Protein AF-A0A847GT09-F1 (afdb_monomer_lite)

Sequence (83 aa):
MNSTRQYDVGQVKSAAAGRWRELLSSLGGIDPSLLDGKHHACPKCGGTDRFRYIDDAAGACLCNQCHNTANGDGIASLMWATG

Foldseek 3Di:
DDPPDDDDPVVVLVVCFPPLLVCCCVQLVDDSVQAPQFFQADPVPGDGGQWGQNDNRFSFITGVPQRPPPRRHSVSSSVSSPD

Radius of gyration: 13.39 Å; chains: 1; bounding box: 29×37×30 Å

pLDDT: mean 95.21, std 8.87, range [45.28, 98.69]

Structure (mmCIF, N/CA/C/O backbone):
data_AF-A0A847GT09-F1
#
_entry.id   AF-A0A847GT09-F1
#
loop_
_atom_site.group_PDB
_atom_site.id
_atom_site.type_symbol
_atom_site.label_atom_id
_atom_site.label_alt_id
_atom_site.label_comp_id
_atom_site.label_asym_id
_atom_site.label_entity_id
_atom_site.label_seq_id
_atom_site.pdbx_PDB_ins_code
_atom_site.Cartn_x
_atom_site.Cartn_y
_atom_site.Cartn_z
_atom_site.occupancy
_atom_site.B_iso_or_equiv
_atom_site.auth_seq_id
_atom_site.auth_comp_id
_atom_site.auth_asym_id
_atom_site.auth_atom_id
_atom_site.pdbx_PDB_model_num
ATOM 1 N N . MET A 1 1 ? -17.681 28.118 15.544 1.00 45.28 1 MET A N 1
ATOM 2 C CA . MET A 1 1 ? -16.966 27.121 16.367 1.00 45.28 1 MET A CA 1
ATOM 3 C C . MET A 1 1 ? -16.571 25.980 15.441 1.00 45.28 1 MET A C 1
ATOM 5 O O . MET A 1 1 ? -17.410 25.147 15.133 1.00 45.28 1 MET A O 1
ATOM 9 N N . ASN A 1 2 ? -15.353 26.009 14.891 1.00 53.59 2 ASN A N 1
ATOM 10 C CA . ASN A 1 2 ? -14.863 24.940 14.015 1.00 53.59 2 ASN A CA 1
ATOM 11 C C . ASN A 1 2 ? -14.453 23.764 14.905 1.00 53.59 2 ASN A C 1
ATOM 13 O O . ASN A 1 2 ? -13.385 23.786 15.510 1.00 53.59 2 ASN A O 1
ATOM 17 N N . SER A 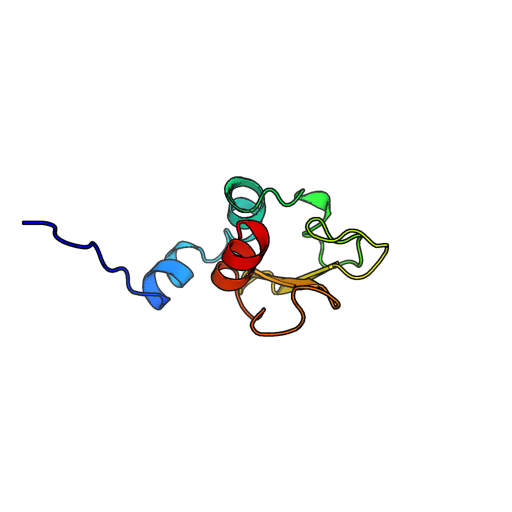1 3 ? -15.336 22.779 15.049 1.00 66.19 3 SER A N 1
ATOM 18 C CA . SER A 1 3 ? -14.988 21.521 15.700 1.00 66.19 3 SER A CA 1
ATOM 19 C C . SER A 1 3 ? -14.202 20.688 14.692 1.00 66.19 3 SER A C 1
ATOM 21 O O . SER A 1 3 ? -14.774 20.112 13.766 1.00 66.19 3 SER A O 1
ATOM 23 N N . THR A 1 4 ? -12.875 20.690 14.808 1.00 74.69 4 THR A N 1
ATOM 24 C CA . THR A 1 4 ? -12.022 19.807 14.012 1.00 74.69 4 THR A CA 1
ATOM 25 C C . THR A 1 4 ? -12.310 18.377 14.449 1.00 74.69 4 THR A C 1
ATOM 27 O O . THR A 1 4 ? -11.966 17.977 15.560 1.00 74.69 4 THR A O 1
ATOM 30 N N . ARG A 1 5 ? -12.993 17.612 13.597 1.00 81.62 5 ARG A N 1
ATOM 31 C CA . ARG A 1 5 ? -13.331 16.214 13.866 1.00 81.62 5 ARG A CA 1
ATOM 32 C C . ARG A 1 5 ? -12.039 15.397 13.854 1.00 81.62 5 ARG A C 1
ATOM 34 O O . ARG A 1 5 ? -11.457 15.184 12.796 1.00 81.62 5 ARG A O 1
ATOM 41 N N . GLN A 1 6 ? -11.565 15.007 15.033 1.00 85.00 6 GLN A N 1
ATOM 42 C CA . GLN A 1 6 ? -10.431 14.098 15.183 1.00 85.00 6 GLN A CA 1
ATOM 43 C C . GLN A 1 6 ? -10.940 12.657 15.187 1.00 85.00 6 GLN A C 1
ATOM 45 O O . GLN A 1 6 ? -11.944 12.352 15.832 1.00 85.00 6 GLN A O 1
ATOM 50 N N . TYR A 1 7 ? -10.245 11.785 14.461 1.00 91.12 7 TYR A N 1
ATOM 51 C CA . TYR A 1 7 ? -10.507 10.351 14.443 1.00 91.12 7 TYR A CA 1
ATOM 52 C C . TYR A 1 7 ? -9.330 9.617 15.076 1.00 91.12 7 TYR A C 1
ATOM 54 O O . TYR A 1 7 ? -8.176 9.949 14.802 1.00 91.12 7 TYR A O 1
ATOM 62 N N . ASP A 1 8 ? -9.624 8.612 15.899 1.00 95.31 8 ASP A N 1
ATOM 63 C CA . ASP A 1 8 ? -8.603 7.697 16.394 1.00 95.31 8 ASP A CA 1
ATOM 64 C C . ASP A 1 8 ? -8.109 6.791 15.256 1.00 95.31 8 ASP A C 1
ATOM 66 O O . ASP A 1 8 ? -8.898 6.167 14.542 1.00 95.31 8 ASP A O 1
ATOM 70 N N . VAL A 1 9 ? -6.790 6.706 15.087 1.00 93.88 9 VAL A N 1
ATOM 71 C CA . VAL A 1 9 ? -6.179 5.936 13.994 1.00 93.88 9 VAL A CA 1
ATOM 72 C C . VAL A 1 9 ? -6.471 4.441 14.138 1.00 93.88 9 VAL A C 1
ATOM 74 O O . VAL A 1 9 ? -6.688 3.763 13.133 1.00 93.88 9 VAL A O 1
ATOM 77 N N . GLY A 1 10 ? -6.510 3.917 15.365 1.00 96.12 10 GLY A N 1
ATOM 78 C CA . GLY A 1 10 ? -6.825 2.514 15.626 1.00 96.12 10 GLY A CA 1
ATOM 79 C C . GLY A 1 10 ? -8.253 2.163 15.214 1.00 96.12 10 GLY A C 1
ATOM 80 O O . GLY A 1 10 ? -8.476 1.144 14.556 1.00 96.12 10 GLY A O 1
ATOM 81 N N . GLN A 1 11 ? -9.214 3.035 15.520 1.00 96.75 11 GLN A N 1
ATOM 82 C CA . GLN A 1 11 ? -10.603 2.885 15.083 1.00 96.75 11 GLN A CA 1
ATOM 83 C C . GLN A 1 11 ? -10.737 2.940 13.560 1.00 96.75 11 GLN A C 1
ATOM 85 O O . GLN A 1 11 ? -11.433 2.104 12.984 1.00 96.75 11 GLN A O 1
ATOM 90 N N . VAL A 1 12 ? -10.039 3.865 12.893 1.00 96.19 12 VAL A N 1
ATOM 91 C CA . VAL A 1 12 ? -10.039 3.948 11.423 1.00 96.19 12 VAL A CA 1
ATOM 92 C C . VAL A 1 12 ? -9.464 2.672 10.803 1.00 96.19 12 VAL A C 1
ATOM 94 O O . VAL A 1 12 ? -10.080 2.099 9.906 1.00 96.19 12 VAL A O 1
ATOM 97 N N . LYS A 1 13 ? -8.329 2.175 11.311 1.00 96.75 13 LYS A N 1
ATOM 98 C CA . LYS A 1 13 ? -7.724 0.916 10.843 1.00 96.75 13 LYS A CA 1
ATOM 99 C C . LYS A 1 13 ? -8.644 -0.281 11.069 1.00 96.75 13 LYS A C 1
ATOM 101 O O . LYS A 1 13 ? -8.778 -1.118 10.184 1.00 96.75 13 LYS A O 1
ATOM 106 N N . SER A 1 14 ? -9.315 -0.335 12.218 1.00 97.19 14 SER A N 1
ATOM 107 C CA . SER A 1 14 ? -10.271 -1.403 12.536 1.00 97.19 14 SER A CA 1
ATOM 108 C C . SER A 1 14 ? -11.473 -1.386 11.590 1.00 97.19 14 SER A C 1
ATOM 110 O O . SER A 1 14 ? -11.901 -2.436 11.126 1.00 97.19 14 SER A O 1
ATOM 112 N N . ALA A 1 15 ? -11.986 -0.202 11.245 1.00 97.25 15 ALA A N 1
ATOM 113 C CA . ALA A 1 15 ? -13.079 -0.054 10.283 1.00 97.25 15 ALA A CA 1
ATOM 114 C C . ALA A 1 15 ? -12.673 -0.402 8.836 1.00 97.25 15 ALA A C 1
ATOM 116 O O . ALA A 1 15 ? -13.524 -0.781 8.030 1.00 97.25 15 ALA A O 1
ATOM 117 N N . ALA A 1 16 ? -11.387 -0.267 8.502 1.00 98.06 16 ALA A N 1
ATOM 118 C CA . ALA A 1 16 ? -10.826 -0.605 7.195 1.00 98.06 16 ALA A CA 1
ATOM 119 C C . ALA A 1 16 ? -10.400 -2.080 7.060 1.00 98.06 16 ALA A C 1
ATOM 121 O O . ALA A 1 16 ? -10.122 -2.537 5.947 1.00 98.06 16 ALA A O 1
ATOM 122 N N . ALA A 1 17 ? -10.343 -2.830 8.165 1.00 97.38 17 ALA A N 1
ATOM 123 C CA . ALA A 1 17 ? -9.891 -4.216 8.174 1.00 97.38 17 ALA A CA 1
ATOM 124 C C . ALA A 1 17 ? -10.694 -5.084 7.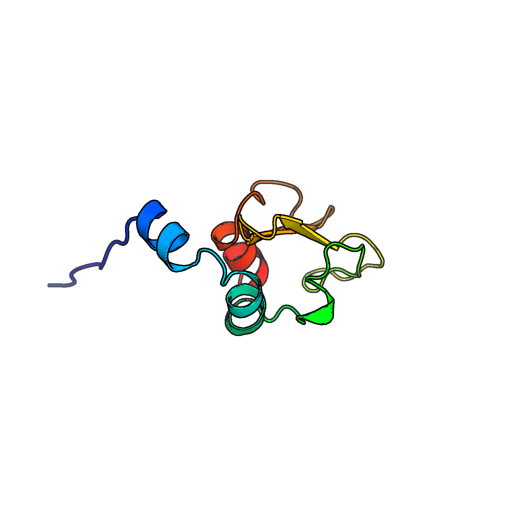187 1.00 97.38 17 ALA A C 1
ATOM 126 O O . ALA A 1 17 ? -11.921 -5.014 7.121 1.00 97.38 17 ALA A O 1
ATOM 127 N N . GLY A 1 18 ? -9.986 -5.888 6.388 1.00 97.94 18 GLY A N 1
ATOM 128 C CA . GLY A 1 18 ? -10.581 -6.730 5.342 1.00 97.94 18 GLY A CA 1
ATOM 129 C C . GLY A 1 18 ? -11.033 -5.982 4.081 1.00 97.94 18 GLY A C 1
ATOM 130 O O . GLY A 1 18 ? -11.539 -6.613 3.158 1.00 97.94 18 G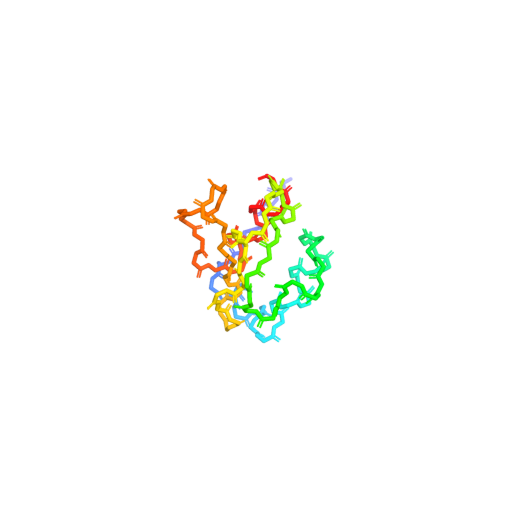LY A O 1
ATOM 131 N N . ARG A 1 19 ? -10.847 -4.656 4.010 1.00 98.38 19 ARG A N 1
ATOM 132 C CA . ARG A 1 19 ? -11.268 -3.815 2.872 1.00 98.38 19 ARG A CA 1
ATOM 133 C C . ARG A 1 19 ? -10.123 -3.064 2.202 1.00 98.38 19 ARG A C 1
ATOM 135 O O . ARG A 1 19 ? -10.360 -2.219 1.344 1.00 98.38 19 ARG A O 1
ATOM 142 N N . TRP A 1 20 ? -8.874 -3.355 2.553 1.00 98.44 20 TRP A N 1
ATOM 143 C CA . TRP A 1 20 ? -7.736 -2.581 2.057 1.00 98.44 20 TRP A CA 1
ATOM 144 C C . TRP A 1 20 ? -7.595 -2.593 0.539 1.00 98.44 20 TRP A C 1
ATOM 146 O O . TRP A 1 20 ? -7.347 -1.538 -0.031 1.00 98.44 20 TRP A O 1
ATOM 156 N N . ARG A 1 21 ? -7.828 -3.727 -0.134 1.00 98.44 21 ARG A N 1
ATOM 157 C CA . ARG A 1 21 ? -7.805 -3.780 -1.606 1.00 98.44 21 ARG A CA 1
ATOM 158 C C . ARG A 1 21 ? -8.805 -2.819 -2.247 1.00 98.44 21 ARG A C 1
ATOM 160 O O . ARG A 1 21 ? -8.451 -2.080 -3.161 1.00 98.44 21 ARG A O 1
ATOM 167 N N . GLU A 1 22 ? -10.040 -2.827 -1.744 1.00 98.56 22 GLU A N 1
ATOM 168 C CA . GLU A 1 22 ? -11.111 -1.929 -2.186 1.00 98.56 22 GLU A CA 1
ATOM 169 C C . GLU A 1 22 ? -10.695 -0.472 -1.963 1.00 98.56 22 GLU A C 1
ATOM 171 O O . GLU A 1 22 ? -10.687 0.309 -2.907 1.00 98.56 22 GLU A O 1
ATOM 176 N N . LEU A 1 23 ? -10.269 -0.131 -0.742 1.00 98.69 23 LEU A N 1
ATOM 177 C CA . LEU A 1 23 ? -9.895 1.231 -0.362 1.00 98.69 23 LEU A CA 1
ATOM 178 C C . LEU A 1 23 ? -8.698 1.755 -1.166 1.00 98.69 23 LEU A C 1
ATOM 180 O O . LEU A 1 23 ? -8.746 2.876 -1.667 1.00 98.69 23 LEU A O 1
ATOM 184 N N . LEU A 1 24 ? -7.642 0.953 -1.325 1.00 98.69 24 LEU A N 1
ATOM 185 C CA . LEU A 1 24 ? -6.453 1.306 -2.108 1.00 98.69 24 LEU A CA 1
ATOM 186 C C . LEU A 1 24 ? -6.793 1.542 -3.579 1.00 98.69 24 LEU A C 1
ATOM 188 O O . LEU A 1 24 ? -6.238 2.453 -4.193 1.00 98.69 24 LEU A O 1
ATOM 192 N N . SER A 1 25 ? -7.726 0.768 -4.132 1.00 98.50 25 SER A N 1
ATOM 193 C CA . SER A 1 25 ? -8.177 0.979 -5.501 1.00 98.50 25 SER A CA 1
ATOM 194 C C . SER A 1 25 ? -9.072 2.209 -5.634 1.00 98.50 25 SER A C 1
ATOM 196 O O . SER A 1 25 ? -8.787 3.094 -6.439 1.00 98.50 25 SER A O 1
ATOM 198 N N . SER A 1 26 ? -10.113 2.318 -4.807 1.00 98.44 26 SER A N 1
ATOM 199 C CA . SER A 1 26 ? -11.112 3.381 -4.930 1.00 98.44 26 SER A CA 1
ATOM 200 C C . SER A 1 26 ? -10.588 4.758 -4.530 1.00 98.44 26 SER A C 1
ATOM 202 O O . SER A 1 26 ? -11.006 5.759 -5.102 1.00 98.44 26 SER A O 1
ATOM 204 N N . LEU A 1 27 ? -9.710 4.820 -3.522 1.00 98.25 27 LEU A N 1
ATOM 205 C CA . LEU A 1 27 ? -9.196 6.078 -2.973 1.00 98.25 27 LEU A CA 1
ATOM 206 C C . LEU A 1 27 ? -7.776 6.373 -3.460 1.00 98.25 27 LEU A C 1
ATOM 208 O O . LEU A 1 27 ? -7.461 7.521 -3.748 1.00 98.25 27 LEU A O 1
ATOM 212 N N . GLY A 1 28 ? -6.924 5.347 -3.547 1.00 97.50 28 GLY A N 1
ATOM 213 C CA . GLY A 1 28 ? -5.529 5.482 -3.977 1.00 97.50 28 GLY A CA 1
ATOM 214 C C . GLY A 1 28 ? -5.326 5.427 -5.492 1.00 97.50 28 GLY A C 1
ATOM 215 O O . GLY A 1 28 ? -4.222 5.692 -5.957 1.00 97.50 28 GLY A O 1
ATOM 216 N N . GLY A 1 29 ? -6.353 5.063 -6.269 1.00 97.88 29 GLY A N 1
ATOM 217 C CA . GLY A 1 29 ? -6.248 4.935 -7.725 1.00 97.88 29 GLY A CA 1
ATOM 218 C C . GLY A 1 29 ? -5.322 3.803 -8.183 1.00 97.88 29 GLY A C 1
ATOM 219 O O . GLY A 1 29 ? -4.864 3.809 -9.324 1.00 97.88 29 GLY A O 1
ATOM 220 N N . ILE A 1 30 ? -5.016 2.845 -7.303 1.00 98.25 30 ILE A N 1
ATOM 221 C CA . ILE A 1 30 ? -4.186 1.687 -7.642 1.00 98.25 30 ILE A CA 1
ATOM 222 C C . ILE A 1 30 ? -5.054 0.667 -8.387 1.00 98.25 30 ILE A C 1
ATOM 224 O O . ILE A 1 30 ? -6.116 0.271 -7.903 1.00 98.25 30 ILE A O 1
ATOM 228 N N . ASP A 1 31 ? -4.599 0.218 -9.557 1.00 98.25 31 ASP A N 1
ATOM 229 C CA . ASP A 1 31 ? -5.280 -0.849 -10.293 1.00 98.25 31 ASP A CA 1
ATOM 230 C C . ASP A 1 31 ? -5.349 -2.125 -9.418 1.00 98.25 31 ASP A C 1
ATOM 232 O O . ASP A 1 31 ? -4.303 -2.590 -8.942 1.00 98.25 31 ASP A O 1
ATOM 236 N N . PRO A 1 32 ? -6.548 -2.704 -9.182 1.00 98.00 32 PRO A N 1
ATOM 237 C CA . PRO A 1 32 ? -6.710 -3.930 -8.404 1.00 98.00 32 PRO A CA 1
ATOM 238 C C . PRO A 1 32 ? -5.820 -5.088 -8.859 1.00 98.00 32 PRO A C 1
ATOM 240 O O . PRO A 1 32 ? -5.453 -5.922 -8.030 1.00 98.00 32 PRO A O 1
ATOM 243 N N . SER A 1 33 ? -5.447 -5.152 -10.143 1.00 98.19 33 SER A N 1
ATOM 244 C CA . SER A 1 33 ? -4.573 -6.207 -10.664 1.00 98.19 33 SER A CA 1
ATOM 245 C C . SER A 1 33 ? -3.159 -6.156 -10.082 1.00 98.19 33 SER A C 1
ATOM 247 O O . SER A 1 33 ? -2.454 -7.162 -10.105 1.00 98.19 33 SER A O 1
ATOM 249 N N . LEU A 1 34 ? -2.734 -5.001 -9.562 1.00 98.44 34 LEU A N 1
ATOM 250 C CA . LEU A 1 34 ? -1.426 -4.816 -8.930 1.00 98.44 34 LEU A CA 1
ATOM 251 C C . LEU A 1 34 ? -1.429 -5.270 -7.460 1.00 98.44 34 LEU A C 1
ATOM 253 O O . LEU A 1 34 ? -0.373 -5.481 -6.865 1.00 98.44 34 LEU A O 1
ATOM 257 N N . LEU A 1 35 ? -2.610 -5.439 -6.857 1.00 98.44 35 LEU A N 1
ATOM 258 C CA . LEU A 1 35 ? -2.795 -5.815 -5.453 1.00 98.44 35 LEU A CA 1
ATOM 259 C C . LEU A 1 35 ? -2.826 -7.344 -5.267 1.00 98.44 35 LEU A C 1
ATOM 261 O O . LEU A 1 35 ? -3.612 -7.881 -4.488 1.00 98.44 35 LEU A O 1
ATOM 265 N N . ASP A 1 36 ? -1.980 -8.071 -5.995 1.00 97.88 36 ASP A N 1
ATOM 266 C CA . ASP A 1 36 ? -1.897 -9.540 -5.979 1.00 97.88 36 ASP A CA 1
ATOM 267 C C . ASP A 1 36 ? -0.676 -10.083 -5.210 1.00 97.88 36 ASP A C 1
ATOM 269 O O . ASP A 1 36 ? -0.481 -11.294 -5.119 1.00 97.88 36 ASP A O 1
ATOM 273 N N . GLY A 1 37 ? 0.143 -9.184 -4.657 1.00 97.19 37 GLY A N 1
ATOM 274 C CA . GLY A 1 37 ? 1.373 -9.504 -3.930 1.00 97.19 37 GLY A CA 1
ATOM 275 C C . GLY A 1 37 ? 2.590 -9.793 -4.808 1.00 97.19 37 GLY A C 1
ATOM 276 O O . GLY A 1 37 ? 3.674 -10.052 -4.282 1.00 97.19 37 GLY A O 1
ATOM 277 N N . LYS A 1 38 ? 2.457 -9.716 -6.135 1.00 98.44 38 LYS A N 1
ATOM 278 C CA . LYS A 1 38 ? 3.567 -9.903 -7.073 1.00 98.44 38 LYS A CA 1
ATOM 279 C C . LYS A 1 38 ? 4.279 -8.591 -7.374 1.00 98.44 38 LYS A C 1
ATOM 281 O O . LYS A 1 38 ? 3.867 -7.507 -6.966 1.00 98.44 38 LYS A O 1
ATOM 286 N N . HIS A 1 39 ? 5.405 -8.725 -8.066 1.00 98.50 39 HIS A N 1
ATOM 287 C CA . HIS A 1 39 ? 6.190 -7.606 -8.560 1.00 98.50 39 HIS A CA 1
ATOM 288 C C . HIS A 1 39 ? 5.524 -6.954 -9.768 1.00 98.50 39 HIS A C 1
ATOM 290 O O . HIS A 1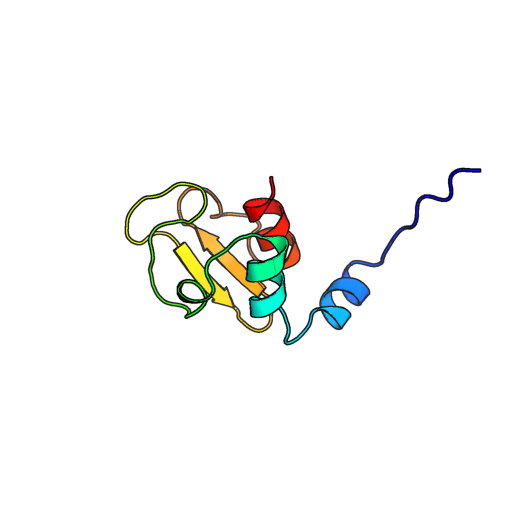 39 ? 5.233 -7.637 -10.747 1.00 98.50 39 HIS A O 1
ATOM 296 N N . HIS A 1 40 ? 5.388 -5.630 -9.720 1.00 98.69 40 HIS A N 1
ATOM 297 C CA . HIS A 1 40 ? 4.853 -4.821 -10.812 1.00 98.69 40 HIS A CA 1
ATOM 298 C C . HIS A 1 40 ? 5.617 -3.505 -10.990 1.00 98.69 40 HIS A C 1
ATOM 300 O O . HIS A 1 40 ? 6.381 -3.063 -10.119 1.00 98.69 40 HIS A O 1
ATOM 306 N N . ALA A 1 41 ? 5.349 -2.831 -12.108 1.00 98.62 41 ALA A N 1
ATOM 307 C CA . ALA A 1 41 ? 5.658 -1.418 -12.274 1.00 98.62 41 ALA A CA 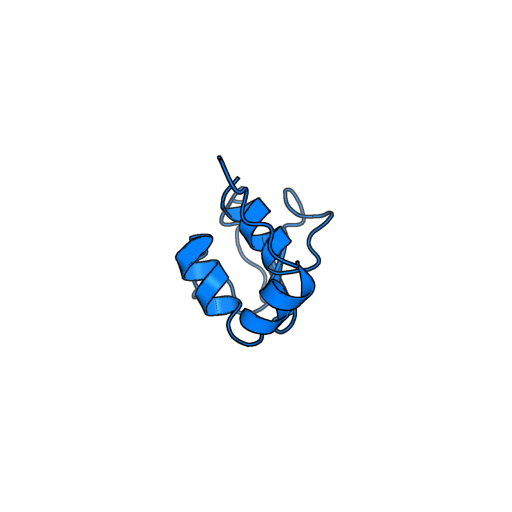1
ATOM 308 C C . ALA A 1 41 ? 4.975 -0.597 -11.168 1.00 98.62 41 ALA A C 1
ATOM 310 O O . ALA A 1 41 ? 3.844 -0.882 -10.776 1.00 98.62 41 ALA A O 1
ATOM 311 N N . CYS A 1 42 ? 5.648 0.433 -10.649 1.00 98.44 42 CYS A N 1
ATOM 312 C CA . CYS A 1 42 ? 5.037 1.281 -9.632 1.00 98.44 42 CYS A CA 1
ATOM 313 C C . CYS A 1 42 ? 3.955 2.174 -10.243 1.00 98.44 42 CYS A C 1
ATOM 315 O O . CYS A 1 42 ? 4.283 2.947 -11.146 1.00 98.44 42 CYS A O 1
ATOM 317 N N . PRO A 1 43 ? 2.722 2.177 -9.702 1.00 97.50 43 PRO A N 1
ATOM 318 C CA . PRO A 1 43 ? 1.666 3.059 -10.193 1.00 97.50 43 PRO A CA 1
ATOM 319 C C . PRO A 1 43 ? 1.981 4.548 -9.967 1.00 97.50 43 PRO A C 1
ATOM 321 O O . PRO A 1 43 ? 1.461 5.391 -10.686 1.00 97.50 43 PRO A O 1
ATOM 324 N N . LYS A 1 44 ? 2.870 4.885 -9.016 1.00 96.75 44 LYS A N 1
ATOM 325 C CA . LYS A 1 44 ? 3.270 6.275 -8.729 1.00 96.75 44 LYS A CA 1
ATOM 326 C C . LYS A 1 44 ? 4.526 6.740 -9.474 1.00 96.75 44 LYS A C 1
ATOM 328 O O . LYS A 1 44 ? 4.593 7.886 -9.899 1.00 96.75 44 LYS A O 1
ATOM 333 N N . CYS A 1 45 ? 5.558 5.896 -9.589 1.00 97.81 45 CYS A N 1
ATOM 334 C CA . CYS A 1 45 ? 6.871 6.303 -10.129 1.00 97.81 45 CYS A CA 1
ATOM 335 C C . CYS A 1 45 ? 7.391 5.446 -11.297 1.00 97.81 45 CYS A C 1
ATOM 337 O O . CYS A 1 45 ? 8.553 5.583 -11.683 1.00 97.81 45 CYS A O 1
ATOM 339 N N . GLY A 1 46 ? 6.573 4.540 -11.841 1.00 97.44 46 GLY A N 1
ATOM 340 C CA . GLY A 1 46 ? 6.931 3.680 -12.972 1.00 97.44 46 GLY A CA 1
ATOM 341 C C . GLY A 1 46 ? 7.955 2.586 -12.639 1.00 97.44 46 GLY A C 1
ATOM 342 O O . GLY A 1 46 ? 7.969 2.026 -11.541 1.00 97.44 46 GLY A O 1
ATOM 343 N N . GLY A 1 47 ? 8.826 2.261 -13.598 1.00 97.62 47 GLY A N 1
ATOM 344 C CA . GLY A 1 47 ? 9.730 1.103 -13.531 1.00 97.62 47 GLY A CA 1
ATOM 345 C C . GLY A 1 47 ? 9.047 -0.205 -13.939 1.00 97.62 47 GLY A C 1
ATOM 346 O O . GLY A 1 47 ? 8.004 -0.164 -14.581 1.00 97.62 47 GLY A O 1
ATOM 347 N N . THR A 1 48 ? 9.630 -1.349 -13.563 1.00 97.44 48 THR A N 1
ATOM 348 C CA . THR A 1 48 ? 9.186 -2.670 -14.057 1.00 97.44 48 THR A CA 1
ATOM 349 C C . THR A 1 48 ? 8.748 -3.630 -12.945 1.00 97.44 48 THR A C 1
ATOM 351 O O . THR A 1 48 ? 7.806 -4.386 -13.141 1.00 97.44 48 THR A O 1
ATOM 354 N N . ASP A 1 49 ? 9.401 -3.608 -11.779 1.00 98.06 49 ASP A N 1
ATOM 355 C CA . ASP A 1 49 ? 9.310 -4.693 -10.782 1.00 98.06 49 ASP A CA 1
ATOM 356 C C . ASP A 1 49 ? 9.365 -4.220 -9.315 1.00 98.06 49 ASP A C 1
ATOM 358 O O . ASP A 1 49 ? 9.606 -5.003 -8.392 1.00 98.06 49 ASP A O 1
ATOM 362 N N . ARG A 1 50 ? 9.198 -2.920 -9.078 1.00 98.12 50 ARG A N 1
ATOM 363 C CA . ARG A 1 50 ? 9.472 -2.294 -7.778 1.00 98.12 50 ARG A CA 1
ATOM 364 C C . ARG A 1 50 ? 8.284 -2.275 -6.821 1.00 98.12 50 ARG A C 1
ATOM 366 O O . ARG A 1 50 ? 8.516 -2.120 -5.620 1.00 98.12 50 ARG A O 1
ATOM 373 N N . PHE A 1 51 ? 7.058 -2.390 -7.336 1.00 98.69 51 PHE A N 1
ATOM 374 C CA . PHE A 1 51 ? 5.824 -2.348 -6.551 1.00 98.69 51 PHE A CA 1
ATOM 375 C C . PHE A 1 51 ? 5.345 -3.741 -6.163 1.00 98.69 51 PHE A C 1
ATOM 377 O O . PHE A 1 51 ? 5.350 -4.638 -7.002 1.00 98.69 51 PHE A O 1
ATOM 384 N N . ARG A 1 52 ? 4.918 -3.899 -4.907 1.00 98.50 52 ARG A N 1
ATOM 385 C CA . ARG A 1 52 ? 4.277 -5.101 -4.358 1.00 98.50 52 ARG A CA 1
ATOM 386 C C . ARG A 1 52 ? 3.243 -4.710 -3.310 1.00 98.50 52 ARG A C 1
ATOM 388 O O . ARG A 1 52 ? 3.502 -3.821 -2.500 1.00 98.50 52 ARG A O 1
ATOM 395 N N . TYR A 1 53 ? 2.135 -5.436 -3.263 1.00 98.56 53 TYR A N 1
ATOM 396 C CA . TYR A 1 53 ? 1.203 -5.397 -2.139 1.00 98.56 53 TYR A CA 1
ATOM 397 C C . TYR A 1 53 ? 1.624 -6.434 -1.092 1.00 98.56 53 TYR A C 1
ATOM 399 O O . TYR A 1 53 ? 1.431 -7.630 -1.280 1.00 98.56 53 TYR A O 1
ATOM 407 N N . ILE A 1 54 ? 2.317 -5.986 -0.048 1.00 98.00 54 ILE A N 1
ATOM 408 C CA . ILE A 1 54 ? 3.116 -6.865 0.819 1.00 98.00 54 ILE A CA 1
ATOM 409 C C . ILE A 1 54 ? 2.355 -7.394 2.037 1.00 98.00 54 ILE A C 1
ATOM 411 O O . ILE A 1 54 ? 2.761 -8.413 2.588 1.00 98.00 54 ILE A O 1
ATOM 415 N N . ASP A 1 55 ? 1.268 -6.737 2.446 1.00 98.12 55 ASP A N 1
ATOM 416 C CA . ASP A 1 55 ? 0.427 -7.192 3.556 1.00 98.12 55 ASP A CA 1
ATOM 417 C C . ASP A 1 55 ? -1.045 -6.859 3.288 1.00 98.12 55 ASP A C 1
ATOM 419 O O . ASP A 1 55 ? -1.458 -5.696 3.310 1.00 98.12 55 ASP A O 1
ATOM 423 N N . ASP A 1 56 ? -1.841 -7.901 3.048 1.00 97.44 56 ASP A N 1
ATOM 424 C CA . ASP A 1 56 ? -3.276 -7.785 2.788 1.00 97.44 56 ASP A CA 1
ATOM 425 C C . ASP A 1 56 ? -4.063 -7.319 4.022 1.00 97.44 56 ASP A C 1
ATOM 427 O O . ASP A 1 56 ? -4.952 -6.471 3.926 1.00 97.44 56 ASP A O 1
ATOM 431 N N . ALA A 1 57 ? -3.689 -7.821 5.201 1.00 97.12 57 ALA A N 1
ATOM 432 C CA . ALA A 1 57 ? -4.380 -7.545 6.452 1.00 97.12 57 ALA A CA 1
ATOM 433 C C . ALA A 1 57 ? -4.110 -6.117 6.943 1.00 97.12 57 ALA A C 1
ATOM 435 O O . ALA A 1 57 ? -5.027 -5.432 7.405 1.00 97.12 57 ALA A O 1
ATOM 436 N N . ALA A 1 58 ? -2.865 -5.652 6.817 1.00 97.75 58 ALA A N 1
ATOM 437 C CA . ALA A 1 58 ? -2.477 -4.292 7.179 1.00 97.75 58 ALA A CA 1
ATOM 438 C C . ALA A 1 58 ? -2.752 -3.268 6.068 1.00 97.75 58 ALA A C 1
ATOM 440 O O . ALA A 1 58 ? -2.816 -2.072 6.355 1.00 97.75 58 ALA A O 1
ATOM 441 N N . GLY A 1 59 ? -2.910 -3.713 4.818 1.00 98.25 59 GLY A N 1
ATOM 442 C CA . GLY A 1 59 ? -3.070 -2.841 3.656 1.00 98.25 59 GLY A CA 1
ATOM 443 C C . GLY A 1 59 ? -1.758 -2.252 3.138 1.00 98.25 59 GLY A C 1
ATOM 444 O O . GLY A 1 59 ? -1.784 -1.213 2.488 1.00 98.25 59 GLY A O 1
ATOM 445 N N . ALA A 1 60 ? -0.619 -2.875 3.431 1.00 98.56 60 ALA A N 1
ATOM 446 C CA . ALA A 1 60 ? 0.695 -2.312 3.152 1.00 98.56 60 ALA A CA 1
ATOM 447 C C . ALA A 1 60 ? 1.139 -2.534 1.697 1.00 98.56 60 ALA A C 1
ATOM 449 O O . ALA A 1 60 ? 1.222 -3.665 1.208 1.00 98.56 60 ALA A O 1
ATOM 450 N N . CYS A 1 61 ? 1.506 -1.448 1.025 1.00 98.62 61 CYS A N 1
ATOM 451 C CA . CYS A 1 61 ? 2.171 -1.444 -0.272 1.00 98.62 61 CYS A CA 1
ATOM 452 C C . CYS A 1 61 ? 3.661 -1.135 -0.101 1.00 98.62 61 CYS A C 1
ATOM 454 O O . CYS A 1 61 ? 4.056 -0.351 0.748 1.00 98.62 61 CYS A O 1
ATOM 456 N N . LEU A 1 62 ? 4.505 -1.686 -0.965 1.00 98.56 62 LEU A N 1
ATOM 457 C CA . LEU A 1 62 ? 5.930 -1.378 -1.028 1.00 98.56 62 LEU A CA 1
ATOM 458 C C . LEU A 1 62 ? 6.274 -0.921 -2.436 1.00 98.56 62 LEU A C 1
ATOM 460 O O . LEU A 1 62 ? 5.983 -1.623 -3.398 1.00 98.56 62 LEU A O 1
ATOM 464 N N . CYS A 1 63 ? 6.999 0.189 -2.545 1.00 98.50 63 CYS A N 1
ATOM 465 C CA . CYS A 1 63 ? 7.793 0.512 -3.723 1.00 98.50 63 CYS A CA 1
ATOM 466 C C . CYS A 1 63 ? 9.243 0.695 -3.284 1.00 98.50 63 CYS A C 1
ATOM 468 O O . CYS A 1 63 ? 9.531 1.610 -2.516 1.00 98.50 63 CYS A O 1
ATOM 470 N N . ASN A 1 64 ? 10.176 -0.112 -3.795 1.00 97.88 64 ASN A N 1
ATOM 471 C CA . ASN A 1 64 ? 11.579 -0.035 -3.358 1.00 97.88 64 ASN A CA 1
ATOM 472 C C . ASN A 1 64 ? 12.298 1.298 -3.704 1.00 97.88 64 ASN A C 1
ATOM 474 O O . ASN A 1 64 ? 13.417 1.506 -3.242 1.00 97.88 64 ASN A O 1
ATOM 478 N N . GLN A 1 65 ? 11.654 2.206 -4.456 1.00 98.00 65 GLN A N 1
ATOM 479 C CA . GLN A 1 65 ? 12.168 3.542 -4.797 1.00 98.00 65 GLN A CA 1
ATOM 480 C C . GLN A 1 65 ? 11.458 4.693 -4.072 1.00 98.00 65 GLN A C 1
ATOM 482 O O . GLN A 1 65 ? 12.120 5.536 -3.482 1.00 98.00 65 GLN A O 1
ATOM 487 N N . CYS A 1 66 ? 10.123 4.765 -4.132 1.00 97.69 66 CYS A N 1
ATOM 488 C CA . CYS A 1 66 ? 9.370 5.927 -3.633 1.00 97.69 66 CYS A CA 1
ATOM 489 C C . CYS A 1 66 ? 8.453 5.629 -2.438 1.00 97.69 66 CYS A C 1
ATOM 491 O O . CYS A 1 66 ? 7.754 6.527 -1.983 1.00 97.69 66 CYS A O 1
ATOM 493 N N . HIS A 1 67 ? 8.436 4.386 -1.948 1.00 97.94 67 HIS A N 1
ATOM 494 C CA . HIS A 1 67 ? 7.689 3.974 -0.756 1.00 97.94 67 HIS A CA 1
ATOM 495 C C . HIS A 1 67 ? 8.429 2.850 -0.026 1.00 97.94 67 HIS A C 1
ATOM 497 O O . HIS A 1 67 ? 7.897 1.762 0.199 1.00 97.94 67 HIS A O 1
ATOM 503 N N . ASN A 1 68 ? 9.716 3.079 0.235 1.00 96.81 68 ASN A N 1
ATOM 504 C CA . ASN A 1 68 ? 10.630 2.108 0.841 1.00 96.81 68 ASN A CA 1
ATOM 505 C C . ASN A 1 68 ? 10.816 2.320 2.352 1.00 96.81 68 ASN A C 1
ATOM 507 O O . ASN A 1 68 ? 11.491 1.528 3.003 1.00 96.81 68 ASN A O 1
ATOM 511 N N . THR A 1 69 ? 10.198 3.361 2.905 1.00 95.62 69 THR A N 1
ATOM 512 C CA . THR A 1 69 ? 10.155 3.683 4.330 1.00 95.62 69 THR A CA 1
ATOM 513 C C . THR A 1 69 ? 8.728 4.058 4.719 1.00 95.62 69 THR A C 1
ATOM 515 O O . THR A 1 69 ? 7.942 4.478 3.868 1.00 95.62 69 THR A O 1
ATOM 518 N N . ALA A 1 70 ? 8.390 3.881 6.002 1.00 92.69 70 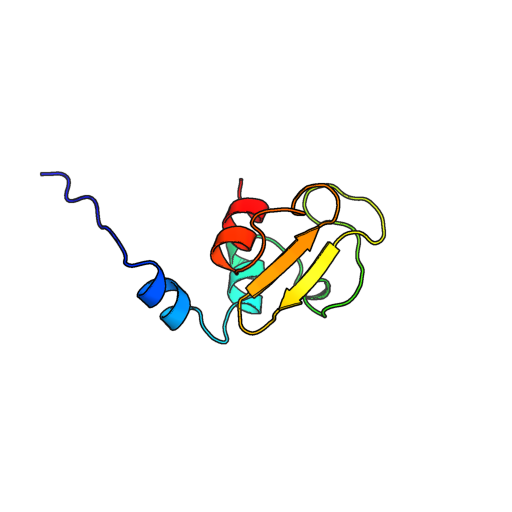ALA A N 1
ATOM 519 C CA . ALA A 1 70 ? 7.076 4.218 6.561 1.00 92.69 70 ALA A CA 1
ATOM 520 C C . ALA A 1 70 ? 5.888 3.666 5.739 1.00 92.69 70 ALA A C 1
ATOM 522 O O . ALA A 1 70 ? 4.912 4.365 5.501 1.00 92.69 70 ALA A O 1
ATOM 523 N N . ASN A 1 71 ? 5.981 2.411 5.294 1.00 95.00 71 ASN A N 1
ATOM 524 C CA . ASN A 1 71 ? 5.066 1.769 4.342 1.00 95.00 71 ASN A CA 1
ATOM 525 C C . ASN A 1 71 ? 4.256 0.610 4.952 1.00 95.00 71 ASN A C 1
ATOM 527 O O . ASN A 1 71 ? 3.764 -0.259 4.243 1.00 95.00 71 ASN A O 1
ATOM 531 N N . GLY A 1 72 ? 4.158 0.568 6.282 1.00 93.56 72 GLY A N 1
ATOM 532 C CA . GLY A 1 72 ? 3.688 -0.606 7.023 1.00 93.56 72 GLY A CA 1
ATOM 533 C C . GLY A 1 72 ? 2.172 -0.770 7.140 1.00 93.56 72 GLY A C 1
ATOM 534 O O . GLY A 1 72 ? 1.736 -1.717 7.786 1.00 93.56 72 GLY A O 1
ATOM 535 N N . ASP A 1 73 ? 1.359 0.132 6.582 1.00 98.06 73 ASP A N 1
ATOM 536 C CA . ASP A 1 73 ? -0.100 0.018 6.650 1.00 98.06 73 ASP A CA 1
ATOM 537 C C . ASP A 1 73 ? -0.832 0.702 5.483 1.00 98.06 73 ASP A C 1
ATOM 539 O O . ASP A 1 73 ? -0.245 1.419 4.666 1.00 98.06 73 ASP A O 1
ATOM 543 N N . GLY A 1 74 ? -2.140 0.457 5.406 1.00 98.19 74 GLY A N 1
ATOM 544 C CA . GLY A 1 74 ? -3.018 0.977 4.366 1.00 98.19 74 GLY A CA 1
ATOM 545 C C . GLY A 1 74 ? -3.251 2.480 4.421 1.00 98.19 74 GLY A C 1
ATOM 546 O O . GLY A 1 74 ? -3.445 3.085 3.372 1.00 98.19 74 GLY A O 1
ATOM 547 N N . ILE A 1 75 ? -3.160 3.120 5.590 1.00 98.00 75 ILE A N 1
ATOM 548 C CA . ILE A 1 75 ? -3.242 4.586 5.675 1.00 98.00 75 ILE A CA 1
ATOM 549 C C . ILE A 1 75 ? -1.978 5.193 5.069 1.00 98.00 75 ILE A C 1
ATOM 551 O O . ILE A 1 75 ? -2.077 6.085 4.233 1.00 98.00 75 ILE A O 1
ATOM 555 N N . ALA A 1 76 ? -0.801 4.678 5.424 1.00 98.12 76 ALA A N 1
ATOM 556 C CA . ALA A 1 76 ? 0.466 5.101 4.840 1.00 98.12 76 ALA A CA 1
ATOM 557 C C . ALA A 1 76 ? 0.507 4.856 3.324 1.00 98.12 76 ALA A C 1
ATOM 559 O O . ALA A 1 76 ? 0.954 5.720 2.570 1.00 98.12 76 ALA A O 1
ATOM 560 N N . SER A 1 77 ? -0.026 3.718 2.875 1.00 98.56 77 SER A N 1
ATOM 561 C CA . SER A 1 77 ? -0.129 3.377 1.453 1.00 98.56 77 SER A CA 1
ATOM 562 C C . SER A 1 77 ? -1.074 4.319 0.704 1.00 98.56 77 SER A C 1
ATOM 564 O O . SER A 1 77 ? -0.751 4.757 -0.397 1.00 98.56 77 SER A O 1
ATOM 566 N N . LEU A 1 78 ? -2.209 4.689 1.306 1.00 98.31 78 LEU A N 1
ATOM 567 C CA . LEU A 1 78 ? -3.121 5.691 0.753 1.00 98.31 78 LEU A CA 1
ATOM 568 C C . LEU A 1 78 ? -2.474 7.074 0.702 1.00 98.31 78 LEU A C 1
ATOM 570 O O . LEU A 1 78 ? -2.506 7.706 -0.346 1.00 98.31 78 LEU A O 1
ATOM 574 N N . MET A 1 79 ? -1.834 7.516 1.787 1.00 97.44 79 MET A N 1
ATOM 575 C CA . MET A 1 79 ? -1.116 8.792 1.821 1.00 97.44 79 MET A CA 1
ATOM 576 C C . MET A 1 79 ? -0.057 8.856 0.723 1.00 97.44 79 MET A C 1
ATOM 578 O O . MET A 1 79 ? -0.001 9.835 -0.013 1.00 97.44 79 MET A O 1
ATOM 582 N N . TRP A 1 80 ? 0.737 7.794 0.573 1.00 98.00 80 TRP A N 1
ATOM 583 C CA . TRP A 1 80 ? 1.699 7.683 -0.513 1.00 98.00 80 TRP A CA 1
ATOM 584 C C . TRP A 1 80 ? 1.023 7.700 -1.886 1.00 98.00 80 TRP A C 1
ATOM 586 O O . TRP A 1 80 ? 1.534 8.351 -2.788 1.00 98.00 80 TRP A O 1
ATOM 596 N N . ALA A 1 81 ? -0.100 7.016 -2.084 1.00 97.50 81 ALA A N 1
ATOM 597 C CA . ALA A 1 81 ? -0.760 6.964 -3.386 1.00 97.50 81 ALA A CA 1
ATOM 598 C C . ALA A 1 81 ? -1.400 8.308 -3.787 1.00 97.50 81 ALA A C 1
ATOM 600 O O . ALA A 1 81 ? -1.360 8.674 -4.960 1.00 97.50 81 ALA A O 1
ATOM 601 N N . THR A 1 82 ? -1.947 9.059 -2.825 1.00 96.25 82 THR A N 1
ATOM 602 C CA . THR A 1 82 ? -2.727 10.284 -3.080 1.00 96.25 82 THR A CA 1
ATOM 603 C C . THR A 1 82 ? -1.961 11.596 -2.869 1.00 96.25 82 THR A C 1
ATOM 605 O O . THR A 1 82 ? -2.529 12.660 -3.112 1.00 96.25 82 THR A O 1
ATOM 608 N N . GLY A 1 83 ? -0.709 11.549 -2.394 1.00 81.62 83 GLY A N 1
ATOM 609 C CA . GLY A 1 83 ? 0.167 12.714 -2.179 1.00 81.62 83 GLY A CA 1
ATOM 610 C C . GLY A 1 83 ? 1.627 12.387 -2.435 1.00 81.62 83 GLY A C 1
ATOM 611 O O . GLY A 1 83 ? 2.274 11.756 -1.575 1.00 81.62 83 GLY A O 1
#

Secondary structure (DSSP, 8-state):
--------HHHHHHHHTT-HHHHHHHTT---GGGTTSS-EEETTTEEEEEEEEEETTTTEEEETTTBSSS-SSHHHHHHHHH-